Protein AF-A0A562DLG5-F1 (afdb_monomer)

Sequence (125 aa):
MARIDLSAKHLETSLKSRRAEDSENGRSTAYGCRAGKLRSQNYDSDQGELFQLEGTDPYLDGLLRSQVTETDRAEQIALIEQIQDHVIDSAYTIPLLLDTQIFAVAPHIHDFGNAANSVPWFYDT

Solvent-accessible surface area (backbone atoms only — not comparable to full-atom values): 8091 Å² total; per-residue (Å²): 140,87,88,79,65,70,62,61,56,50,49,53,51,52,52,54,50,51,58,50,49,64,68,71,65,65,71,71,48,101,62,75,70,58,99,61,91,68,76,75,94,46,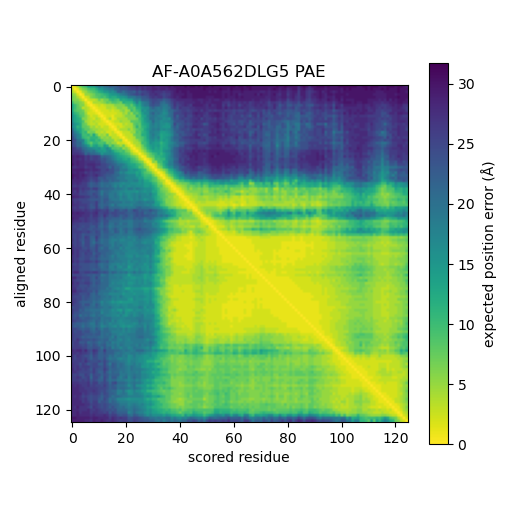60,35,48,74,79,30,83,78,48,70,56,98,55,75,45,73,66,59,26,54,41,35,45,46,43,72,72,46,80,53,69,66,62,27,50,54,36,42,48,53,51,53,52,49,38,50,76,68,59,45,53,79,91,83,77,84,84,81,91,82,86,87,77,61,94,88,66,56,72,80,47,59,47,98,86,68,49,73,50,71,90,77,82

Nearest PDB structures (foldseek):
  8ay0-assembly2_B  TM=9.431E-01  e=4.325E-01  Bacillus subtilis
  8ay0-assembly3_C  TM=9.312E-01  e=7.586E-01  Bacillus subtilis
  7aor-assembly1_bc  TM=4.268E-01  e=4.356E+00  Trypanosoma cruzi strain CL Brener

Foldseek 3Di:
DDDDDPPVVVVVVVVVVVVVCLVPPLDQDPQRDRVALDQDPDQFPVRDPQLVDPDGDVVLNVLSPCLVPDPDPVVNSVSSVVNVVCCVVVCSDDCDDDDDDDDDDDPPDPPWDADPVRHTDDPVD

pLDDT: mean 73.44, std 20.94, range [33.0, 96.31]

Organism: NCBI:txid935266

Mean predicted aligned error: 13.08 Å

Structure (mmCIF, N/CA/C/O backbone):
data_AF-A0A562DLG5-F1
#
_entry.id   AF-A0A562DLG5-F1
#
loop_
_atom_site.group_PDB
_atom_site.id
_atom_site.type_symbol
_atom_site.label_atom_id
_atom_site.label_alt_id
_atom_site.label_comp_id
_atom_site.label_asym_id
_atom_site.label_entity_id
_atom_site.label_seq_id
_atom_site.pdbx_PDB_ins_code
_atom_site.Cartn_x
_atom_site.Cartn_y
_atom_site.Cartn_z
_atom_site.occupancy
_atom_site.B_iso_or_equiv
_atom_site.auth_seq_id
_atom_site.auth_comp_id
_atom_site.auth_asym_id
_atom_site.auth_atom_id
_atom_site.pdbx_PDB_model_num
ATOM 1 N N . MET A 1 1 ? -2.131 -24.912 38.103 1.00 33.00 1 MET A N 1
ATOM 2 C CA . MET A 1 1 ? -1.740 -25.307 36.731 1.00 33.00 1 MET A CA 1
ATOM 3 C C . MET A 1 1 ? -1.619 -24.043 35.897 1.00 33.00 1 MET A C 1
ATOM 5 O O . MET A 1 1 ? -2.639 -23.493 35.522 1.00 33.00 1 MET A O 1
ATOM 9 N N . ALA A 1 2 ? -0.401 -23.550 35.665 1.00 35.12 2 ALA A N 1
ATOM 10 C CA . ALA A 1 2 ? -0.145 -22.430 34.763 1.00 35.12 2 ALA A CA 1
ATOM 11 C C . ALA A 1 2 ? 0.841 -22.916 33.696 1.00 35.12 2 ALA A C 1
ATOM 13 O O . ALA A 1 2 ? 2.029 -23.073 33.961 1.00 35.12 2 ALA A O 1
ATOM 14 N N . ARG A 1 3 ? 0.329 -23.236 32.508 1.00 44.69 3 ARG A N 1
ATOM 15 C CA . ARG A 1 3 ? 1.132 -23.354 31.290 1.00 44.69 3 ARG A CA 1
ATOM 16 C C . ARG A 1 3 ? 0.674 -22.217 30.397 1.00 44.69 3 ARG A C 1
ATOM 18 O O . ARG A 1 3 ? -0.379 -22.330 29.788 1.00 44.69 3 ARG A O 1
ATOM 25 N N . ILE A 1 4 ? 1.421 -21.119 30.386 1.00 40.47 4 ILE A N 1
ATOM 26 C CA . ILE A 1 4 ? 1.214 -20.036 29.424 1.00 40.47 4 ILE A CA 1
ATOM 27 C C . ILE A 1 4 ? 2.580 -19.690 28.831 1.00 40.47 4 ILE A C 1
ATOM 29 O O . ILE A 1 4 ? 3.404 -19.007 29.431 1.00 40.47 4 ILE A O 1
ATOM 33 N N . ASP A 1 5 ? 2.805 -20.301 27.673 1.00 52.03 5 ASP A N 1
ATOM 34 C CA . ASP A 1 5 ? 3.187 -19.601 26.450 1.00 52.03 5 ASP A CA 1
ATOM 35 C C . ASP A 1 5 ? 4.525 -18.841 26.414 1.00 52.03 5 ASP A C 1
ATOM 37 O O . ASP A 1 5 ? 4.614 -17.646 26.129 1.00 52.03 5 ASP A O 1
ATOM 41 N N . LEU A 1 6 ? 5.614 -19.572 26.659 1.00 47.25 6 LEU A N 1
ATOM 42 C CA . LEU A 1 6 ? 6.968 -19.104 26.339 1.00 47.25 6 LEU A CA 1
ATOM 43 C C . LEU A 1 6 ? 7.210 -18.989 24.822 1.00 47.25 6 LEU A C 1
ATOM 45 O O . LEU A 1 6 ? 8.103 -18.252 24.415 1.00 47.25 6 LEU A O 1
ATOM 49 N N . SER A 1 7 ? 6.417 -19.678 23.991 1.00 54.47 7 SER A N 1
ATOM 50 C CA . SER A 1 7 ? 6.578 -19.684 22.533 1.00 54.47 7 SER A CA 1
ATOM 51 C C . SER A 1 7 ? 6.075 -18.387 21.901 1.00 54.47 7 SER A C 1
ATOM 53 O O . SER A 1 7 ? 6.811 -17.769 21.134 1.00 54.47 7 SER A O 1
ATOM 55 N N . ALA A 1 8 ? 4.874 -17.918 22.265 1.00 52.69 8 ALA A N 1
ATOM 56 C CA . ALA A 1 8 ? 4.338 -16.658 21.748 1.00 52.69 8 ALA A CA 1
ATOM 57 C C . ALA A 1 8 ? 5.206 -15.456 22.149 1.00 52.69 8 ALA A C 1
ATOM 59 O O . ALA A 1 8 ? 5.556 -14.635 21.305 1.00 52.69 8 ALA A O 1
ATOM 60 N N . LYS A 1 9 ? 5.672 -15.402 23.406 1.00 51.56 9 LYS A N 1
ATOM 61 C CA . LYS A 1 9 ? 6.589 -14.340 23.859 1.00 51.56 9 LYS A CA 1
ATOM 62 C C . LYS A 1 9 ? 7.915 -14.339 23.105 1.00 51.56 9 LYS A C 1
ATOM 64 O O . LYS A 1 9 ? 8.457 -13.270 22.826 1.00 51.56 9 LYS A O 1
ATOM 69 N N . HIS A 1 10 ? 8.449 -15.513 22.773 1.00 51.47 10 HIS A N 1
ATOM 70 C CA . HIS A 1 10 ? 9.696 -15.608 22.019 1.00 51.47 10 HIS A CA 1
ATOM 71 C C . HIS A 1 10 ? 9.514 -15.144 20.567 1.00 51.47 10 HIS A C 1
ATOM 73 O O . HIS A 1 10 ? 10.360 -14.424 20.037 1.00 51.47 10 HIS A O 1
ATOM 79 N N . LEU A 1 11 ? 8.373 -15.479 19.957 1.00 50.22 11 LEU A N 1
ATOM 80 C CA . LEU A 1 11 ? 8.009 -15.035 18.612 1.00 50.22 11 LEU A CA 1
ATOM 81 C C . LEU A 1 11 ? 7.773 -13.523 18.552 1.00 50.22 11 LEU A C 1
ATOM 83 O O . LEU A 1 11 ? 8.339 -12.863 17.686 1.00 50.22 11 LEU A O 1
ATOM 87 N N . GLU A 1 12 ? 7.040 -12.947 19.507 1.00 51.69 12 GLU A N 1
ATOM 88 C CA . GLU A 1 12 ? 6.851 -11.493 19.586 1.00 51.69 12 GLU A CA 1
ATOM 89 C C . GLU A 1 12 ? 8.170 -10.740 19.773 1.00 51.69 12 GLU A C 1
ATOM 91 O O . GLU A 1 12 ? 8.382 -9.687 19.172 1.00 51.69 12 GLU A O 1
ATOM 96 N N . THR A 1 13 ? 9.074 -11.283 20.590 1.00 54.19 13 THR A N 1
ATOM 97 C CA . THR A 1 13 ? 10.391 -10.676 20.818 1.00 54.19 13 THR A CA 1
ATOM 98 C C . THR A 1 13 ? 11.243 -10.727 19.546 1.00 54.19 13 THR A C 1
ATOM 100 O O . THR A 1 13 ? 11.890 -9.739 19.209 1.00 54.19 13 THR A O 1
ATOM 103 N N . SER A 1 14 ? 11.184 -11.832 18.792 1.00 41.00 14 SER A N 1
ATOM 104 C CA . SER A 1 14 ? 11.882 -11.976 17.506 1.00 41.00 14 SER A CA 1
ATOM 105 C C . SER A 1 14 ? 11.289 -11.091 16.403 1.00 41.00 14 SER A C 1
ATOM 107 O O . SER A 1 14 ? 12.026 -10.553 15.581 1.00 41.00 14 SER A O 1
ATOM 109 N N . LEU A 1 15 ? 9.969 -10.890 16.382 1.00 46.84 15 LEU A N 1
ATOM 110 C CA . LEU A 1 15 ? 9.316 -9.986 15.429 1.00 46.84 15 LEU A CA 1
ATOM 111 C C . LEU A 1 15 ? 9.655 -8.519 15.724 1.00 46.84 15 LEU A C 1
ATOM 113 O O . LEU A 1 15 ? 9.935 -7.753 14.802 1.00 46.84 15 LEU A O 1
ATOM 117 N N . LYS A 1 16 ? 9.696 -8.136 17.006 1.00 46.41 16 LYS A N 1
ATOM 118 C CA . LYS A 1 16 ? 10.126 -6.797 17.436 1.00 46.41 16 LYS A CA 1
ATOM 119 C C . LYS A 1 16 ? 11.601 -6.538 17.120 1.00 46.41 16 LYS A C 1
ATOM 121 O O . LYS A 1 16 ? 11.920 -5.439 16.679 1.00 46.41 16 LYS A O 1
ATOM 126 N N . SER A 1 17 ? 12.480 -7.533 17.279 1.00 38.44 17 SER A N 1
ATOM 127 C CA .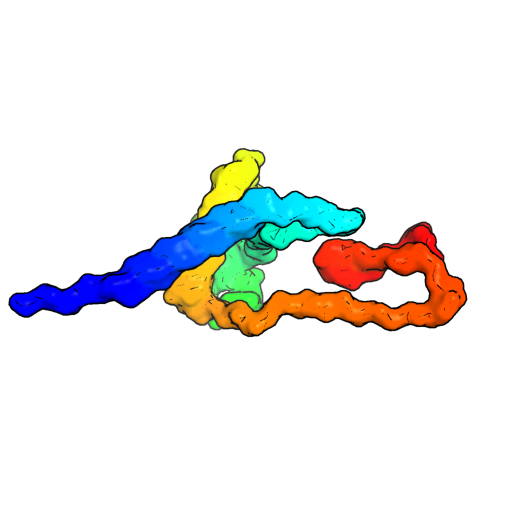 SER A 1 17 ? 13.901 -7.379 16.936 1.00 38.44 17 SER A CA 1
ATOM 128 C C . SER A 1 17 ? 14.124 -7.238 15.428 1.00 38.44 17 SER A C 1
ATOM 130 O O . SER A 1 17 ? 14.885 -6.370 15.019 1.00 38.44 17 SER A O 1
ATOM 132 N N . ARG A 1 18 ? 13.404 -8.004 14.593 1.00 43.09 18 ARG A N 1
ATOM 133 C CA . ARG A 1 18 ? 13.480 -7.863 13.126 1.00 43.09 18 ARG A CA 1
ATOM 134 C C . ARG A 1 18 ? 12.975 -6.503 12.640 1.00 43.09 18 ARG A C 1
ATOM 136 O O . ARG A 1 18 ? 13.638 -5.869 11.831 1.00 43.09 18 ARG A O 1
ATOM 143 N N . ARG A 1 19 ? 11.859 -6.004 13.194 1.00 44.81 19 ARG A N 1
ATOM 144 C CA . ARG A 1 19 ? 11.355 -4.649 12.885 1.00 44.81 19 ARG A CA 1
ATOM 145 C C . ARG A 1 19 ? 12.355 -3.543 13.249 1.00 44.81 19 ARG A C 1
ATOM 147 O O . ARG A 1 19 ? 12.397 -2.527 12.562 1.00 44.81 19 ARG A O 1
ATOM 154 N N . ALA A 1 20 ? 13.143 -3.727 14.311 1.00 40.00 20 ALA A N 1
ATOM 155 C CA . ALA A 1 20 ? 14.189 -2.783 14.700 1.00 40.00 20 ALA A CA 1
ATOM 156 C C . ALA A 1 20 ? 15.401 -2.844 13.751 1.00 40.00 20 ALA A C 1
ATOM 158 O O . ALA A 1 20 ? 15.874 -1.798 13.309 1.00 40.00 20 ALA A O 1
ATOM 159 N N . GLU A 1 21 ? 15.841 -4.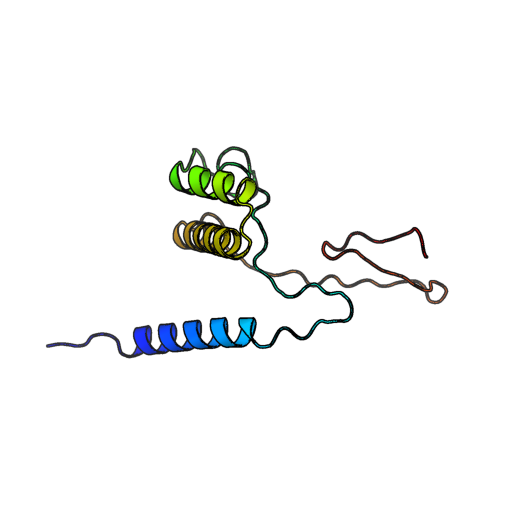043 13.360 1.00 37.06 21 GLU A N 1
ATOM 160 C CA . GLU A 1 21 ? 16.949 -4.233 12.410 1.00 37.06 21 GLU A CA 1
ATOM 161 C C . GLU A 1 21 ? 16.636 -3.657 11.017 1.00 37.06 21 GLU A C 1
ATOM 163 O O . GLU A 1 21 ? 17.486 -2.985 10.428 1.00 37.06 21 GLU A O 1
ATOM 168 N N . ASP A 1 22 ? 15.405 -3.814 10.520 1.00 44.28 22 ASP A N 1
ATOM 169 C CA . ASP A 1 22 ? 14.972 -3.236 9.236 1.00 44.28 22 ASP A CA 1
ATOM 170 C C . ASP A 1 22 ? 14.942 -1.693 9.256 1.00 44.28 22 ASP A C 1
ATOM 172 O O . ASP A 1 22 ? 15.100 -1.043 8.218 1.00 44.28 22 ASP A O 1
ATOM 176 N N . SER A 1 23 ? 14.783 -1.088 10.440 1.00 45.16 23 SER A N 1
ATOM 177 C CA . SER A 1 23 ? 14.810 0.369 10.622 1.00 45.16 23 SER A CA 1
ATOM 178 C C . SER A 1 23 ? 16.234 0.947 10.620 1.00 45.16 23 SER A C 1
ATOM 180 O O . SER A 1 23 ? 16.451 2.057 10.125 1.00 45.16 23 SER A O 1
ATOM 182 N N . GLU A 1 24 ? 17.217 0.177 11.102 1.00 40.47 24 GLU A N 1
ATOM 183 C CA . GLU A 1 24 ? 18.620 0.597 11.215 1.00 40.47 24 GLU A CA 1
ATOM 184 C C . GLU A 1 24 ? 19.438 0.301 9.946 1.00 40.47 24 GLU A C 1
ATOM 186 O O . GLU A 1 24 ? 20.288 1.105 9.556 1.00 40.47 24 GLU A O 1
ATOM 191 N N . ASN A 1 25 ? 19.159 -0.797 9.233 1.00 39.69 25 ASN A N 1
ATOM 192 C CA . ASN A 1 25 ? 19.979 -1.260 8.103 1.00 39.69 25 ASN A CA 1
ATOM 193 C C . ASN A 1 25 ? 19.601 -0.679 6.730 1.00 39.69 25 ASN A C 1
ATOM 195 O O . ASN A 1 25 ? 19.933 -1.263 5.696 1.00 39.69 25 ASN A O 1
ATOM 199 N N . GLY A 1 26 ? 18.960 0.493 6.692 1.00 40.06 26 GLY A N 1
ATOM 200 C CA . GLY A 1 26 ? 18.602 1.217 5.469 1.00 40.06 26 GLY A CA 1
ATOM 201 C C . GLY A 1 26 ? 19.812 1.691 4.650 1.00 40.06 26 GLY A C 1
ATOM 202 O O . GLY A 1 26 ? 20.036 2.892 4.508 1.00 40.06 26 GLY A O 1
ATOM 203 N N . ARG A 1 27 ? 20.590 0.763 4.085 1.00 35.84 27 ARG A N 1
ATOM 204 C CA . ARG A 1 27 ? 21.567 1.039 3.035 1.00 35.84 27 ARG A CA 1
ATOM 205 C C . ARG A 1 27 ? 20.791 1.481 1.804 1.00 35.84 27 ARG A C 1
ATOM 207 O O . ARG A 1 27 ? 20.085 0.694 1.181 1.00 35.84 27 ARG A O 1
ATOM 214 N N . SER A 1 28 ? 20.928 2.765 1.488 1.00 36.25 28 SER A N 1
ATOM 215 C CA . SER A 1 28 ? 20.530 3.345 0.211 1.00 36.25 28 SER A CA 1
ATOM 216 C C . SER A 1 28 ? 21.118 2.495 -0.911 1.00 36.25 28 SER A C 1
ATOM 218 O O . SER A 1 28 ? 22.326 2.525 -1.143 1.00 36.25 28 SER A O 1
ATOM 220 N N . THR A 1 29 ? 20.283 1.723 -1.602 1.00 35.56 29 THR A N 1
ATOM 221 C CA . THR A 1 29 ? 20.661 1.238 -2.928 1.00 35.56 29 THR A CA 1
ATOM 222 C C . THR A 1 29 ? 20.702 2.452 -3.869 1.00 35.56 29 THR A C 1
ATOM 224 O O . THR A 1 29 ? 20.138 3.505 -3.552 1.00 35.56 29 THR A O 1
ATOM 227 N N . ALA A 1 30 ? 21.426 2.359 -4.988 1.00 36.84 30 ALA A N 1
ATOM 228 C CA . ALA A 1 30 ? 21.606 3.461 -5.946 1.00 36.84 30 ALA A CA 1
ATOM 229 C C . ALA A 1 30 ? 20.276 4.025 -6.501 1.00 36.84 30 ALA A C 1
ATOM 231 O O . ALA A 1 30 ? 20.246 5.128 -7.038 1.00 36.84 30 ALA A O 1
ATOM 232 N N . TYR A 1 31 ? 19.173 3.309 -6.281 1.00 38.69 31 TYR A N 1
ATOM 233 C CA . TYR A 1 31 ? 17.804 3.785 -6.397 1.00 38.69 31 TYR A CA 1
ATOM 234 C C . TYR A 1 31 ? 17.244 3.896 -4.976 1.00 38.69 31 TYR A C 1
ATOM 236 O O . TYR A 1 31 ? 16.918 2.884 -4.369 1.00 38.69 31 TYR A O 1
ATOM 244 N N . GLY A 1 32 ? 17.171 5.103 -4.412 1.00 34.09 32 GLY A N 1
ATOM 245 C CA . GLY A 1 32 ? 16.888 5.383 -2.992 1.00 34.09 32 GLY A CA 1
ATOM 246 C C . GLY A 1 32 ? 15.535 4.923 -2.413 1.00 34.09 32 GLY A C 1
ATOM 247 O O . GLY A 1 32 ? 15.058 5.513 -1.445 1.00 34.09 32 GLY A O 1
ATOM 248 N N . CYS A 1 33 ? 14.900 3.884 -2.951 1.00 37.66 33 CYS A N 1
ATOM 249 C CA . CYS A 1 33 ? 13.790 3.201 -2.312 1.00 37.66 33 CYS A CA 1
ATOM 250 C C . CYS A 1 33 ? 14.335 2.331 -1.170 1.00 37.66 33 CYS A C 1
ATOM 252 O O . CYS A 1 33 ? 14.745 1.187 -1.361 1.00 37.66 33 CYS A O 1
ATOM 254 N N . ARG A 1 34 ? 14.353 2.880 0.052 1.00 45.84 34 ARG A N 1
ATOM 255 C CA . ARG A 1 34 ? 14.305 2.017 1.241 1.00 45.84 34 ARG A CA 1
ATOM 256 C C . ARG A 1 34 ? 13.002 1.222 1.152 1.00 45.84 34 ARG A C 1
ATOM 258 O O . ARG A 1 34 ? 11.996 1.799 0.739 1.00 45.84 34 ARG A O 1
ATOM 265 N N . ALA A 1 35 ? 13.002 -0.045 1.562 1.00 48.97 35 ALA A N 1
ATOM 266 C CA . ALA A 1 35 ? 11.772 -0.792 1.818 1.00 48.97 35 ALA A CA 1
ATOM 267 C C . ALA A 1 35 ? 11.007 -0.094 2.960 1.00 48.97 35 ALA A C 1
ATOM 269 O O . ALA A 1 35 ? 11.154 -0.411 4.133 1.00 48.97 35 ALA A O 1
ATOM 270 N N . GLY A 1 36 ? 10.301 0.981 2.623 1.00 54.34 36 GLY A N 1
ATOM 271 C CA . GLY A 1 36 ? 9.533 1.804 3.538 1.00 54.34 36 GLY A CA 1
ATOM 272 C C . GLY A 1 36 ? 8.078 1.373 3.511 1.00 54.34 36 GLY A C 1
ATOM 273 O O . GLY A 1 36 ? 7.595 0.834 2.518 1.00 54.34 36 GLY A O 1
ATOM 274 N N . LYS A 1 37 ? 7.361 1.644 4.600 1.00 64.50 37 LYS A N 1
ATOM 275 C CA . LYS A 1 37 ? 5.910 1.453 4.652 1.00 64.50 37 LYS A CA 1
ATOM 276 C C . LYS A 1 37 ? 5.262 2.261 3.532 1.00 64.50 37 LYS A C 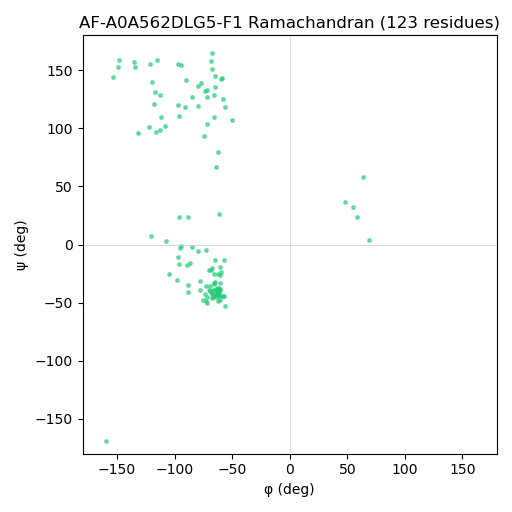1
ATOM 278 O O . LYS A 1 37 ? 5.402 3.488 3.479 1.00 64.50 37 LYS A O 1
ATOM 283 N N . LEU A 1 38 ? 4.601 1.551 2.629 1.00 64.88 38 LEU A N 1
ATOM 284 C CA . LEU A 1 38 ? 3.921 2.136 1.488 1.00 64.88 38 LEU A CA 1
ATOM 285 C C . LEU A 1 38 ? 2.580 2.698 1.951 1.00 64.88 38 LEU A C 1
ATOM 287 O O . LEU A 1 38 ? 1.866 2.053 2.721 1.00 64.88 38 LEU A O 1
ATOM 291 N N . ARG A 1 39 ? 2.252 3.905 1.486 1.00 68.50 39 ARG A N 1
ATOM 292 C CA . ARG A 1 39 ? 0.907 4.457 1.662 1.00 68.50 39 ARG A CA 1
ATOM 293 C C . ARG A 1 39 ? -0.099 3.520 1.012 1.00 68.50 39 ARG A C 1
ATOM 295 O O . ARG A 1 39 ? 0.165 2.982 -0.065 1.00 68.50 39 ARG A O 1
ATOM 302 N N . SER A 1 40 ? -1.260 3.381 1.638 1.00 72.81 40 SER A N 1
ATOM 303 C CA . SER A 1 40 ? -2.389 2.769 0.947 1.00 72.81 40 SER A CA 1
ATOM 304 C C . SER A 1 40 ? -2.794 3.667 -0.225 1.00 72.81 40 SER A C 1
ATOM 306 O O . SER A 1 40 ? -2.868 4.886 -0.065 1.00 72.81 40 SER A O 1
ATOM 308 N N . GLN A 1 41 ? -3.037 3.064 -1.392 1.00 74.69 41 GLN A N 1
ATOM 309 C CA . GLN A 1 41 ? -3.592 3.755 -2.563 1.00 74.69 41 GLN A CA 1
ATOM 310 C C . GLN A 1 41 ? -5.117 3.940 -2.464 1.00 74.69 41 GLN A C 1
ATOM 312 O O . GLN A 1 41 ? -5.706 4.603 -3.311 1.00 74.69 41 GLN A O 1
ATOM 317 N N . ASN A 1 42 ? -5.747 3.373 -1.430 1.00 80.19 42 ASN A N 1
ATOM 318 C CA . ASN A 1 42 ? -7.174 3.521 -1.167 1.00 80.19 42 ASN A CA 1
ATOM 319 C C . ASN A 1 42 ? -7.427 4.743 -0.271 1.00 80.19 42 ASN A C 1
ATOM 321 O O . ASN A 1 42 ? -6.665 5.000 0.665 1.00 80.19 42 ASN A O 1
ATOM 325 N N . TYR A 1 43 ? -8.512 5.469 -0.543 1.00 81.56 43 TYR A N 1
ATOM 326 C CA . TYR A 1 43 ? -8.952 6.623 0.255 1.00 81.56 43 TYR A CA 1
ATOM 327 C C . TYR A 1 43 ? -10.053 6.264 1.255 1.00 81.56 43 TYR A C 1
ATOM 329 O O . TYR A 1 43 ? -10.112 6.858 2.324 1.00 81.56 43 TYR A O 1
ATOM 337 N N . ASP A 1 44 ? -10.871 5.275 0.901 1.00 85.50 44 ASP A N 1
ATOM 338 C CA . ASP A 1 44 ? -11.946 4.693 1.697 1.00 85.50 44 ASP A CA 1
ATOM 339 C C . ASP A 1 44 ? -12.078 3.206 1.326 1.00 85.50 44 ASP A C 1
ATOM 341 O O . ASP A 1 44 ? -11.623 2.770 0.261 1.00 85.50 44 ASP A O 1
ATOM 345 N N . SER A 1 45 ? -12.675 2.429 2.222 1.00 85.38 45 SER A N 1
ATOM 346 C CA . SER A 1 45 ? -12.856 0.978 2.130 1.00 85.38 45 SER A CA 1
ATOM 347 C C . SER A 1 45 ? -13.833 0.545 1.034 1.00 85.38 45 SER A C 1
ATOM 349 O O . SER A 1 45 ? -13.710 -0.574 0.541 1.00 85.38 45 SER A O 1
ATOM 351 N N . ASP A 1 46 ? -14.737 1.429 0.597 1.00 79.25 46 ASP A N 1
ATOM 352 C CA . ASP A 1 46 ? -15.696 1.184 -0.491 1.00 79.25 46 ASP A CA 1
ATOM 353 C C . ASP A 1 46 ? -15.254 1.729 -1.862 1.00 79.25 46 ASP A C 1
ATOM 355 O O . ASP A 1 46 ? -15.862 1.405 -2.880 1.00 79.25 46 ASP A O 1
ATOM 359 N N . GLN A 1 47 ? -14.188 2.535 -1.913 1.00 66.44 47 GLN A N 1
ATOM 360 C CA . GLN A 1 47 ? -13.668 3.126 -3.155 1.00 66.44 47 GLN A CA 1
ATOM 361 C C . GLN A 1 47 ? -12.519 2.312 -3.775 1.00 66.44 47 GLN A C 1
ATOM 363 O O . GLN A 1 47 ? -12.002 2.679 -4.831 1.00 66.44 47 GLN A O 1
ATOM 368 N N . GLY A 1 48 ? -12.088 1.228 -3.121 1.00 61.88 48 GLY A N 1
ATOM 369 C CA . GLY A 1 48 ? -10.969 0.393 -3.551 1.00 61.88 48 GLY A CA 1
ATOM 370 C C . GLY A 1 48 ? -11.390 -1.039 -3.867 1.00 61.88 48 GLY A C 1
ATOM 371 O O . GLY A 1 48 ? -11.813 -1.779 -2.986 1.00 61.88 48 GLY A O 1
ATOM 372 N N . GLU A 1 49 ? -11.161 -1.483 -5.104 1.00 62.47 49 GLU A N 1
ATOM 373 C CA . GLU A 1 49 ? -11.414 -2.871 -5.537 1.00 62.47 49 GLU A CA 1
ATOM 374 C C . GLU A 1 49 ? -10.505 -3.896 -4.822 1.00 62.47 49 GLU A C 1
ATOM 376 O O . GLU A 1 49 ? -10.749 -5.099 -4.839 1.00 62.47 49 GLU A O 1
ATOM 381 N N . LEU A 1 50 ? -9.463 -3.408 -4.141 1.00 70.75 50 LEU A N 1
ATOM 382 C CA . LEU A 1 50 ? -8.443 -4.200 -3.456 1.00 70.75 50 LEU A CA 1
ATOM 383 C C . LEU A 1 50 ? -8.958 -5.005 -2.255 1.00 70.75 50 LEU A C 1
ATOM 385 O O . LEU A 1 50 ? -8.415 -6.076 -1.999 1.00 70.75 50 LEU A O 1
ATOM 389 N N . PHE A 1 51 ? -9.958 -4.507 -1.518 1.00 81.56 51 PHE A N 1
ATOM 390 C CA . PHE A 1 51 ? -10.461 -5.188 -0.314 1.00 81.56 51 PHE A CA 1
ATOM 391 C C . PHE A 1 51 ? -11.695 -6.060 -0.575 1.00 81.56 51 PHE A C 1
ATOM 393 O O . PHE A 1 51 ? -12.011 -6.907 0.253 1.00 81.56 51 PHE A O 1
ATOM 400 N N . GLN A 1 52 ? -12.378 -5.867 -1.713 1.00 79.31 52 GLN A N 1
ATOM 401 C CA . GLN A 1 52 ? -13.578 -6.623 -2.119 1.00 79.31 52 GLN A CA 1
ATOM 402 C C . GLN A 1 52 ? -14.640 -6.750 -1.011 1.00 79.31 52 GLN A C 1
ATOM 404 O O . GLN A 1 52 ? -15.286 -7.788 -0.864 1.00 79.31 52 GLN A O 1
ATOM 409 N N . LEU A 1 53 ? -14.811 -5.699 -0.209 1.00 82.75 53 LEU A N 1
ATOM 410 C CA . LEU A 1 53 ? -15.778 -5.694 0.881 1.00 82.75 53 LEU A CA 1
ATOM 411 C C . LEU A 1 53 ? -17.193 -5.497 0.327 1.00 82.75 53 LEU A C 1
ATOM 413 O O . LEU A 1 53 ? -17.420 -4.658 -0.541 1.00 82.75 53 LEU A O 1
ATOM 417 N N . GLU A 1 54 ? -18.169 -6.230 0.868 1.00 81.12 54 GLU A N 1
ATOM 418 C CA . GLU A 1 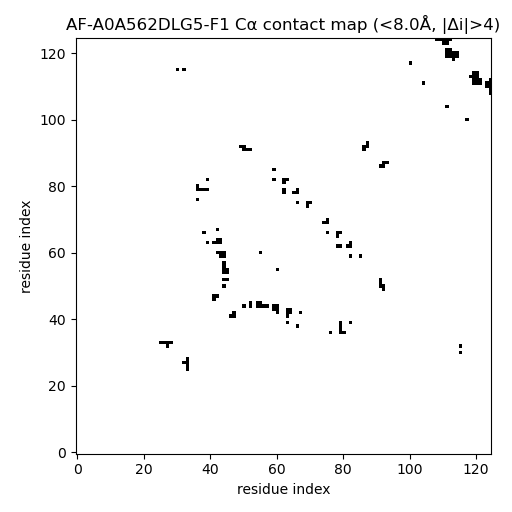54 ? -19.596 -6.020 0.563 1.00 81.12 54 GLU A CA 1
ATOM 419 C C . GLU A 1 54 ? -20.163 -4.736 1.215 1.00 81.12 54 GLU A C 1
ATOM 421 O O . GLU A 1 54 ? -21.316 -4.373 0.979 1.00 81.12 54 GLU A O 1
ATOM 426 N N . GLY A 1 55 ? -19.369 -4.036 2.035 1.00 84.19 55 GLY A N 1
ATOM 427 C CA . GLY A 1 55 ? -19.752 -2.818 2.748 1.00 84.19 55 GLY A CA 1
ATOM 428 C C . GLY A 1 55 ? -18.543 -1.986 3.182 1.00 84.19 55 GLY A C 1
ATOM 429 O O . GLY A 1 55 ? -17.419 -2.245 2.762 1.00 84.19 55 GLY A O 1
ATOM 430 N N . THR A 1 56 ? -18.777 -0.982 4.026 1.00 90.69 56 THR A N 1
ATOM 431 C CA . THR A 1 56 ? -17.728 -0.089 4.535 1.00 90.69 56 THR A CA 1
ATOM 432 C C . THR A 1 56 ? -17.177 -0.544 5.880 1.00 90.69 56 THR A C 1
ATOM 434 O O . THR A 1 56 ? -17.869 -1.162 6.692 1.00 90.69 56 THR A O 1
ATOM 437 N N . ASP A 1 57 ? -15.935 -0.153 6.141 1.00 93.38 57 ASP A N 1
ATOM 438 C CA . ASP A 1 57 ? -15.286 -0.224 7.441 1.00 93.38 57 ASP A CA 1
ATOM 439 C C . ASP A 1 57 ? -14.957 1.202 7.919 1.00 93.38 57 ASP A C 1
ATOM 441 O O . ASP A 1 57 ? -13.920 1.761 7.552 1.00 93.38 57 ASP A O 1
ATOM 445 N N . PRO A 1 58 ? -15.816 1.811 8.761 1.00 95.06 58 PRO A N 1
ATOM 446 C CA . PRO A 1 58 ? -15.635 3.191 9.204 1.00 95.06 58 PRO A CA 1
ATOM 447 C C . PRO A 1 58 ? -14.333 3.440 9.972 1.00 95.06 58 PRO A C 1
ATOM 449 O O . PRO A 1 58 ? -13.852 4.575 10.015 1.00 95.06 58 PRO A O 1
ATOM 452 N N . TYR A 1 59 ? -13.778 2.408 10.616 1.00 95.56 59 TYR A N 1
ATOM 453 C CA . TYR A 1 59 ? -12.510 2.530 11.326 1.00 95.56 59 TYR A CA 1
ATOM 454 C C . TYR A 1 59 ? -11.359 2.633 10.327 1.00 95.56 59 TYR A C 1
ATOM 456 O O . TYR A 1 59 ? -10.558 3.570 10.404 1.00 95.56 59 TYR A O 1
ATOM 464 N N . LEU A 1 60 ? -11.331 1.732 9.343 1.00 94.00 60 LEU A N 1
ATOM 465 C CA . LEU A 1 60 ? -10.362 1.781 8.255 1.00 94.00 60 LEU A CA 1
ATOM 466 C C . LEU A 1 60 ? -10.473 3.092 7.460 1.00 94.00 60 LEU A C 1
ATOM 468 O O . LEU A 1 60 ? -9.453 3.728 7.212 1.00 94.00 60 LEU A O 1
ATOM 472 N N . ASP A 1 61 ? -11.685 3.545 7.135 1.00 93.88 61 ASP A N 1
ATOM 473 C CA . ASP A 1 61 ? -11.938 4.819 6.439 1.00 93.88 61 ASP A CA 1
ATOM 474 C C . ASP A 1 61 ? -11.340 6.013 7.195 1.00 93.88 61 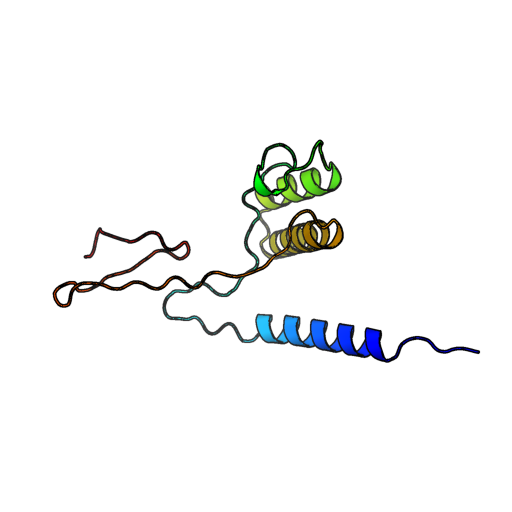ASP A C 1
ATOM 476 O O . ASP A 1 61 ? -10.682 6.883 6.618 1.00 93.88 61 ASP A O 1
ATOM 480 N N . GLY A 1 62 ? -11.521 6.042 8.520 1.00 95.50 62 GLY A N 1
ATOM 481 C CA . GLY A 1 62 ? -10.931 7.063 9.383 1.00 95.50 62 GLY A CA 1
ATOM 482 C C . GLY A 1 62 ? -9.405 7.101 9.277 1.00 95.50 62 GLY A C 1
ATOM 483 O O . GLY A 1 62 ? -8.818 8.180 9.141 1.00 95.50 62 GLY A O 1
ATOM 484 N N . LEU A 1 63 ? -8.760 5.933 9.280 1.00 95.75 63 LEU A N 1
ATOM 485 C CA . LEU A 1 63 ? -7.310 5.823 9.121 1.00 95.75 63 LEU A CA 1
ATOM 486 C C . LEU A 1 63 ? -6.851 6.228 7.710 1.00 95.75 63 LEU A C 1
ATOM 488 O O . LEU A 1 63 ? -5.901 7.006 7.578 1.00 95.75 63 LEU A O 1
ATOM 492 N N . LEU A 1 64 ? -7.530 5.743 6.663 1.00 92.94 64 LEU A N 1
ATOM 493 C CA . LEU A 1 64 ? -7.198 6.009 5.258 1.00 92.94 64 LEU A CA 1
ATOM 494 C C . LEU A 1 64 ? -7.282 7.500 4.923 1.00 92.94 64 LEU A C 1
ATOM 496 O O . LEU A 1 64 ? -6.384 8.031 4.269 1.00 92.94 64 LEU A O 1
ATOM 500 N N . ARG A 1 65 ? -8.301 8.199 5.426 1.00 93.38 65 ARG A N 1
ATOM 501 C CA . ARG A 1 65 ? -8.418 9.655 5.271 1.00 93.38 65 ARG A CA 1
ATOM 502 C C . ARG A 1 65 ? -7.333 10.393 6.054 1.00 93.38 65 ARG A C 1
ATOM 504 O O . ARG A 1 65 ? -6.704 11.303 5.514 1.00 93.38 65 ARG A O 1
ATOM 511 N N . SER A 1 66 ? -7.055 9.963 7.286 1.00 95.25 66 SER A N 1
ATOM 512 C CA . SER A 1 66 ? -6.055 10.605 8.151 1.00 95.25 66 SER A CA 1
ATOM 513 C C . SER A 1 66 ? -4.644 10.544 7.556 1.00 95.25 66 SER A C 1
ATOM 515 O O . SER A 1 66 ? -3.960 11.566 7.517 1.00 95.25 66 SER A O 1
ATOM 517 N N . GLN A 1 67 ? -4.206 9.397 7.010 1.00 93.56 67 GLN A N 1
ATOM 518 C CA . GLN A 1 67 ? -2.860 9.282 6.410 1.00 93.56 67 GLN A CA 1
ATOM 519 C C . GLN A 1 67 ? -2.646 10.222 5.206 1.00 93.56 67 GLN A C 1
ATOM 521 O O . GLN A 1 67 ? -1.505 10.560 4.880 1.00 93.56 67 GLN A O 1
ATOM 526 N N . VAL A 1 68 ? -3.720 10.617 4.511 1.00 90.88 68 VAL A N 1
ATOM 527 C CA . VAL A 1 68 ? -3.655 11.479 3.321 1.00 90.88 68 VAL A CA 1
ATOM 528 C C . VAL A 1 68 ? -3.440 12.930 3.725 1.00 90.88 68 VAL A C 1
ATOM 530 O O . VAL A 1 68 ? -2.670 13.632 3.072 1.00 90.88 68 VAL A O 1
ATOM 533 N N . THR A 1 69 ? -4.085 13.364 4.806 1.00 93.50 69 THR A N 1
ATOM 534 C CA . THR A 1 69 ? -3.997 14.740 5.303 1.00 93.50 69 THR A CA 1
ATOM 535 C C . THR A 1 69 ? -2.862 14.962 6.297 1.00 93.50 69 THR A C 1
ATOM 537 O O . THR A 1 69 ? -2.491 16.110 6.522 1.00 93.50 69 THR A O 1
ATOM 540 N N . GLU A 1 70 ? -2.311 13.901 6.893 1.00 96.12 70 GLU A N 1
ATOM 541 C CA . GLU A 1 70 ? -1.220 14.018 7.861 1.00 96.12 70 GLU A CA 1
ATOM 542 C C . GLU A 1 70 ? 0.065 14.545 7.203 1.00 96.12 70 GLU A C 1
ATOM 544 O O . GLU A 1 70 ? 0.539 14.019 6.188 1.00 96.12 70 GLU A O 1
ATOM 549 N N . THR A 1 71 ? 0.633 15.588 7.808 1.00 95.56 71 THR A N 1
ATOM 550 C CA . THR A 1 71 ? 1.810 16.317 7.317 1.00 95.56 71 THR A CA 1
ATOM 551 C C . THR A 1 71 ? 3.074 15.978 8.099 1.00 95.56 71 THR A C 1
ATOM 553 O O . THR A 1 71 ? 4.166 16.059 7.532 1.00 95.56 71 THR A O 1
ATOM 556 N N . ASP A 1 72 ? 2.945 15.550 9.358 1.00 96.31 72 ASP A N 1
ATOM 557 C CA . ASP A 1 72 ? 4.067 15.022 10.119 1.00 96.31 72 ASP A CA 1
ATOM 558 C C . ASP A 1 72 ? 4.441 13.620 9.624 1.00 96.31 72 ASP A C 1
ATOM 560 O O . ASP A 1 72 ? 3.604 12.733 9.430 1.00 96.31 72 ASP A O 1
ATOM 564 N N . ARG A 1 73 ? 5.737 13.404 9.386 1.00 90.56 73 ARG A N 1
ATOM 565 C CA . ARG 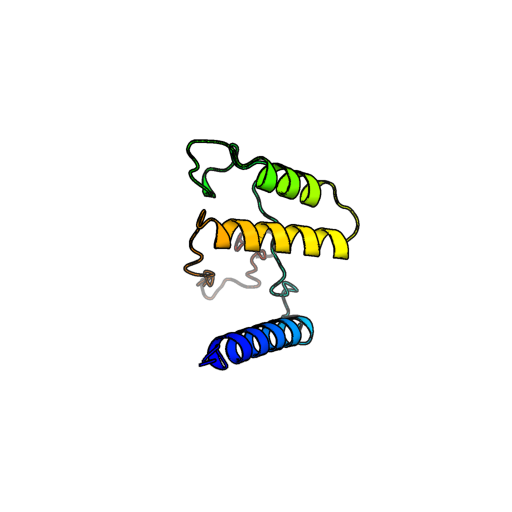A 1 73 ? 6.201 12.154 8.782 1.00 90.56 73 ARG A CA 1
ATOM 566 C C . ARG A 1 73 ? 6.123 10.973 9.747 1.00 90.56 73 ARG A C 1
ATOM 568 O O . ARG A 1 73 ? 5.871 9.861 9.284 1.00 90.56 73 ARG A O 1
ATOM 575 N N . ALA A 1 74 ? 6.384 11.183 11.033 1.00 92.56 74 ALA A N 1
ATOM 576 C CA . ALA A 1 74 ? 6.357 10.114 12.022 1.00 92.56 74 ALA A CA 1
ATOM 577 C C . ALA A 1 74 ? 4.912 9.678 12.293 1.00 92.56 74 ALA A C 1
ATOM 579 O O . ALA A 1 74 ? 4.619 8.484 12.222 1.00 92.56 74 ALA A O 1
ATOM 580 N N . GLU A 1 75 ? 4.003 10.637 12.467 1.00 95.38 75 GLU A N 1
ATOM 581 C CA . GLU A 1 75 ? 2.574 10.364 12.662 1.00 95.38 75 GLU A CA 1
ATOM 582 C C . GLU A 1 75 ? 1.961 9.673 11.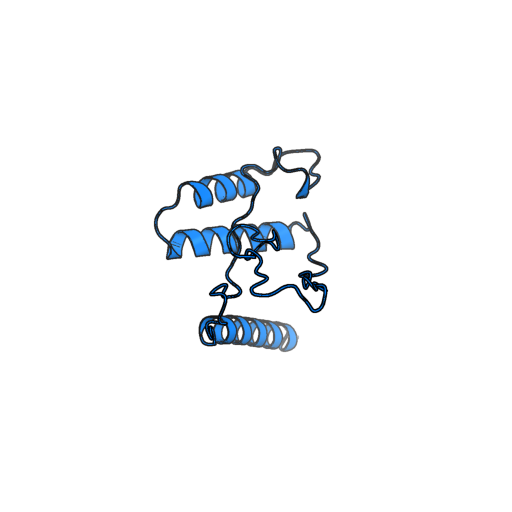438 1.00 95.38 75 GLU A C 1
ATOM 584 O O . GLU A 1 75 ? 1.249 8.676 11.554 1.00 95.38 75 GLU A O 1
ATOM 589 N N . GLN A 1 76 ? 2.324 10.105 10.229 1.00 93.69 76 GLN A N 1
ATOM 590 C CA . GLN A 1 76 ? 1.880 9.437 9.009 1.00 93.69 76 GLN A CA 1
ATOM 591 C C . GLN A 1 76 ? 2.364 7.986 8.918 1.00 93.69 76 GLN A C 1
ATOM 593 O O . GLN A 1 76 ? 1.631 7.119 8.443 1.00 93.69 76 GLN A O 1
ATOM 598 N N . ILE A 1 77 ? 3.599 7.704 9.339 1.00 93.00 77 ILE A N 1
ATOM 599 C CA . ILE A 1 77 ? 4.120 6.334 9.381 1.00 93.00 77 ILE A CA 1
ATOM 600 C C . ILE A 1 77 ? 3.315 5.483 10.371 1.00 93.00 77 ILE A C 1
ATOM 602 O O . ILE A 1 77 ? 2.968 4.352 10.030 1.00 93.00 77 ILE A O 1
ATOM 606 N N . ALA A 1 78 ? 2.978 6.031 11.540 1.00 94.06 78 ALA A N 1
ATOM 607 C CA . ALA A 1 78 ? 2.163 5.352 12.545 1.00 94.06 78 ALA A CA 1
ATOM 608 C C . ALA A 1 78 ? 0.720 5.098 12.065 1.00 94.06 78 ALA A C 1
ATOM 610 O O . ALA A 1 78 ? 0.127 4.068 12.386 1.00 94.06 78 ALA A O 1
ATOM 611 N N . LEU A 1 79 ? 0.144 5.995 11.260 1.00 95.75 79 LEU A N 1
ATOM 612 C CA . LEU A 1 79 ? -1.158 5.769 10.619 1.00 95.75 79 LEU A CA 1
ATOM 613 C C . LEU A 1 79 ? -1.092 4.636 9.587 1.00 95.75 79 LEU A C 1
ATOM 615 O O . LEU A 1 79 ? -1.963 3.770 9.563 1.00 95.75 79 LEU A O 1
ATOM 619 N N . ILE A 1 80 ? -0.042 4.603 8.760 1.00 93.56 80 ILE A N 1
ATOM 620 C CA . ILE A 1 80 ? 0.163 3.527 7.778 1.00 93.56 80 ILE A CA 1
ATOM 621 C C . ILE A 1 80 ? 0.353 2.172 8.475 1.00 93.56 80 ILE A C 1
ATOM 623 O O . ILE A 1 80 ? -0.148 1.166 7.980 1.00 93.56 80 ILE A O 1
ATOM 627 N N . GLU A 1 81 ? 1.044 2.133 9.618 1.00 93.50 81 GLU A N 1
ATOM 628 C CA . GLU A 1 81 ? 1.145 0.933 10.462 1.00 93.50 81 GLU A CA 1
ATOM 629 C C . GLU A 1 81 ? -0.223 0.407 10.871 1.00 93.50 81 GLU A C 1
ATOM 631 O O . GLU A 1 81 ? -0.530 -0.750 10.603 1.00 93.50 81 GLU A O 1
ATOM 636 N N . GLN A 1 82 ? -1.062 1.274 11.438 1.00 95.94 82 GLN A N 1
ATOM 637 C CA . GLN A 1 82 ? -2.404 0.899 11.880 1.00 95.94 82 GLN A CA 1
ATOM 638 C C . GLN A 1 82 ? -3.273 0.396 10.724 1.00 95.94 82 GLN A C 1
ATOM 640 O O . GLN A 1 82 ? -4.012 -0.568 10.889 1.00 95.94 82 GLN A O 1
ATOM 645 N N . ILE A 1 83 ? -3.155 1.003 9.537 1.00 93.75 83 ILE A N 1
ATOM 646 C CA . ILE A 1 83 ? -3.853 0.532 8.333 1.00 93.75 83 ILE A CA 1
ATOM 647 C C . ILE A 1 83 ? -3.397 -0.882 7.962 1.00 93.75 83 ILE A C 1
ATOM 649 O O . ILE A 1 83 ? -4.234 -1.742 7.699 1.00 93.75 83 ILE A O 1
ATOM 653 N N . GLN A 1 84 ? -2.083 -1.122 7.913 1.00 91.12 84 GLN A N 1
ATOM 654 C CA . GLN A 1 84 ? -1.534 -2.425 7.533 1.00 91.12 84 GLN A CA 1
ATOM 655 C C . GLN A 1 84 ? -1.924 -3.512 8.535 1.00 91.12 84 GLN A C 1
ATOM 657 O O . GLN A 1 84 ? -2.373 -4.575 8.113 1.00 91.12 84 GLN A O 1
ATOM 662 N N . ASP A 1 85 ? -1.802 -3.229 9.833 1.00 93.25 85 ASP A N 1
ATOM 663 C CA . ASP A 1 85 ? -2.191 -4.156 10.894 1.00 93.25 85 ASP A CA 1
ATOM 664 C C . ASP A 1 85 ? -3.690 -4.483 10.795 1.00 93.25 85 ASP A C 1
ATOM 666 O O . ASP A 1 85 ? -4.055 -5.652 10.735 1.00 93.25 85 ASP A O 1
ATOM 670 N N . HIS A 1 86 ? -4.558 -3.475 10.641 1.00 94.44 86 HIS A N 1
ATOM 671 C CA . HIS A 1 86 ? -6.007 -3.687 10.538 1.00 94.44 86 HIS A CA 1
ATOM 672 C C . HIS A 1 86 ? -6.416 -4.506 9.308 1.00 94.44 86 HIS A C 1
ATOM 674 O O . HIS A 1 86 ? -7.254 -5.401 9.406 1.00 94.44 86 HIS A O 1
ATOM 680 N N . VAL A 1 87 ? -5.816 -4.229 8.147 1.00 91.25 87 VAL A N 1
ATOM 681 C CA . VAL A 1 87 ? -6.074 -4.968 6.900 1.00 91.25 87 VAL A CA 1
ATOM 682 C C . VAL A 1 87 ? -5.656 -6.439 7.023 1.00 91.25 87 VAL A C 1
ATOM 684 O O . VAL A 1 87 ? -6.353 -7.314 6.501 1.00 91.25 87 VAL A O 1
ATOM 687 N N . ILE A 1 88 ? -4.542 -6.714 7.710 1.00 90.62 88 ILE A N 1
ATOM 688 C CA . ILE A 1 88 ? -4.043 -8.074 7.957 1.00 90.62 88 ILE A CA 1
ATOM 689 C C . ILE A 1 88 ? -4.925 -8.792 8.982 1.00 90.62 88 ILE A C 1
ATOM 691 O O . ILE A 1 88 ? -5.385 -9.902 8.712 1.00 90.62 88 ILE A O 1
ATOM 695 N N . ASP A 1 89 ? -5.197 -8.161 10.123 1.00 93.94 89 ASP A N 1
ATOM 696 C CA . ASP A 1 89 ? -5.974 -8.746 11.219 1.00 93.94 89 ASP A CA 1
ATOM 697 C C . ASP A 1 89 ? -7.431 -9.008 10.812 1.00 93.94 89 ASP A C 1
ATOM 699 O O . ASP A 1 89 ? -8.031 -9.997 11.237 1.00 93.94 89 ASP A O 1
ATOM 703 N N . SER A 1 90 ? -7.982 -8.168 9.932 1.00 92.69 90 SER A N 1
ATOM 704 C CA . SER A 1 90 ? -9.325 -8.338 9.360 1.00 92.69 90 SER A CA 1
ATOM 705 C C . SER A 1 90 ? -9.355 -9.258 8.133 1.00 92.69 90 SER A C 1
ATOM 707 O O . SER A 1 90 ? -10.426 -9.522 7.589 1.00 92.69 90 SER A O 1
ATOM 709 N N . ALA A 1 91 ? -8.196 -9.757 7.688 1.00 91.06 91 ALA A N 1
ATOM 710 C CA . ALA A 1 91 ? -8.037 -10.627 6.523 1.00 91.06 91 ALA A CA 1
ATOM 711 C C . ALA A 1 91 ? -8.632 -10.064 5.214 1.00 91.06 91 ALA A C 1
ATOM 713 O O . ALA A 1 91 ? -9.063 -10.824 4.346 1.00 91.06 91 ALA A O 1
ATOM 714 N N . TYR A 1 92 ? -8.623 -8.738 5.038 1.00 88.94 92 TYR A N 1
ATOM 715 C CA . TYR A 1 92 ? -9.115 -8.083 3.815 1.00 88.94 92 TYR A CA 1
ATOM 716 C C . TYR A 1 92 ? -8.198 -8.322 2.612 1.00 88.94 92 TYR A C 1
ATOM 718 O O . TYR A 1 92 ? -8.614 -8.215 1.462 1.00 88.94 92 TYR A O 1
ATOM 726 N N . THR A 1 93 ? -6.931 -8.652 2.863 1.00 84.50 93 THR A N 1
ATOM 727 C CA . THR A 1 93 ? -6.006 -9.127 1.837 1.00 84.50 93 THR A CA 1
ATOM 728 C C . THR A 1 93 ? -4.993 -10.090 2.443 1.00 84.50 93 THR A C 1
ATOM 730 O O . THR A 1 93 ? -4.661 -10.002 3.624 1.00 84.50 93 THR A O 1
ATOM 733 N N . ILE A 1 94 ? -4.472 -11.001 1.623 1.00 83.94 94 ILE A N 1
ATOM 734 C CA . ILE A 1 94 ? -3.384 -11.899 2.008 1.00 83.94 94 ILE A CA 1
ATOM 735 C C . ILE A 1 94 ? -2.152 -11.482 1.200 1.00 83.94 94 ILE A C 1
ATOM 737 O O . ILE A 1 94 ? -2.131 -11.693 -0.015 1.00 83.94 94 ILE A O 1
ATOM 741 N N . PRO A 1 95 ? -1.119 -10.893 1.826 1.00 80.75 95 PRO A N 1
ATOM 742 C CA . PRO A 1 95 ? 0.091 -10.516 1.110 1.00 80.75 95 PRO A CA 1
ATOM 743 C C . PRO A 1 95 ? 0.878 -11.778 0.735 1.00 80.75 95 PRO A C 1
ATOM 745 O O . PRO A 1 95 ? 1.512 -12.403 1.582 1.00 80.75 95 PRO A O 1
ATOM 748 N N . LEU A 1 96 ? 0.815 -12.177 -0.538 1.00 83.00 96 LEU A N 1
ATOM 749 C CA . LEU A 1 96 ? 1.471 -13.399 -1.023 1.00 83.00 96 LEU A CA 1
ATOM 750 C C . LEU A 1 96 ? 2.912 -13.165 -1.478 1.00 83.00 96 LEU A C 1
ATOM 752 O O . LEU A 1 96 ? 3.781 -13.999 -1.236 1.00 83.00 96 LEU A O 1
ATOM 756 N N . LEU A 1 97 ? 3.161 -12.053 -2.169 1.00 79.62 97 LEU A N 1
ATOM 757 C CA . LEU A 1 97 ? 4.454 -11.757 -2.773 1.00 79.62 97 LEU A CA 1
ATOM 758 C C . LEU A 1 97 ? 4.671 -10.253 -2.910 1.00 79.62 97 LEU A C 1
ATOM 760 O O . LEU A 1 97 ? 3.745 -9.498 -3.200 1.00 79.62 97 LEU A O 1
ATOM 764 N N . LEU A 1 98 ? 5.924 -9.848 -2.723 1.00 75.75 98 LEU A N 1
ATOM 765 C CA . LEU A 1 98 ? 6.442 -8.590 -3.234 1.00 75.75 98 LEU A CA 1
ATOM 766 C C . LEU A 1 98 ? 7.144 -8.922 -4.549 1.00 75.75 98 LEU A C 1
ATOM 768 O O . LEU A 1 98 ? 8.152 -9.632 -4.541 1.00 75.75 98 LEU A O 1
ATOM 772 N N . ASP A 1 99 ? 6.573 -8.484 -5.668 1.00 74.50 99 ASP A N 1
ATOM 773 C CA . ASP A 1 99 ? 7.062 -8.900 -6.979 1.00 74.50 99 ASP A CA 1
ATOM 774 C C . ASP A 1 99 ? 8.417 -8.252 -7.299 1.00 74.50 99 ASP A C 1
ATOM 776 O O . ASP A 1 99 ? 8.613 -7.048 -7.111 1.00 74.50 99 ASP A O 1
ATOM 780 N N . THR A 1 100 ? 9.366 -9.064 -7.768 1.00 78.94 100 THR A N 1
ATOM 781 C CA . THR A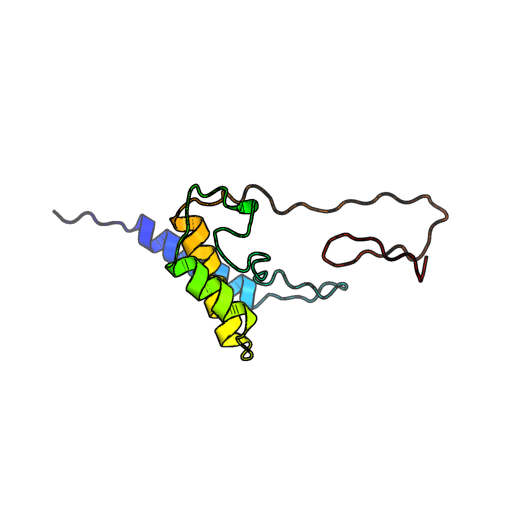 1 100 ? 10.660 -8.568 -8.240 1.00 78.94 100 THR A CA 1
ATOM 782 C C . THR A 1 100 ? 10.550 -8.294 -9.723 1.00 78.94 100 THR A C 1
ATOM 784 O O . THR A 1 100 ? 10.362 -9.205 -10.525 1.00 78.94 100 THR A O 1
ATOM 787 N N . GLN A 1 101 ? 10.748 -7.040 -10.110 1.00 83.75 101 GLN A N 1
ATOM 788 C CA . GLN A 1 101 ? 10.714 -6.687 -11.515 1.00 83.75 101 GLN A CA 1
ATOM 789 C C . GLN A 1 101 ? 12.036 -7.044 -12.207 1.00 83.75 101 GLN A C 1
ATOM 791 O O . GLN A 1 101 ? 13.093 -6.521 -11.858 1.00 83.75 101 GLN A O 1
ATOM 796 N N . ILE A 1 102 ? 11.970 -7.918 -13.212 1.00 86.31 102 ILE A N 1
ATOM 797 C CA . ILE A 1 102 ? 13.119 -8.317 -14.035 1.00 86.31 102 ILE A CA 1
ATOM 798 C C . ILE A 1 102 ? 12.910 -7.792 -15.457 1.00 86.31 102 ILE A C 1
ATOM 800 O O . ILE A 1 102 ? 11.871 -8.042 -16.067 1.00 86.31 102 ILE A O 1
ATOM 804 N N . PHE A 1 103 ? 13.913 -7.094 -15.995 1.00 87.25 103 PHE A N 1
ATOM 805 C CA . PHE A 1 103 ? 13.908 -6.562 -17.358 1.00 87.25 103 PHE A CA 1
ATOM 806 C C . PHE A 1 103 ? 15.060 -7.145 -18.175 1.00 87.25 103 PHE A C 1
ATOM 808 O O . PHE A 1 103 ? 16.181 -7.272 -17.686 1.00 87.25 103 PHE A O 1
ATOM 815 N N . ALA A 1 104 ? 14.788 -7.457 -19.439 1.00 89.88 104 ALA A N 1
ATOM 816 C CA . ALA A 1 104 ? 15.801 -7.789 -20.431 1.00 89.88 104 ALA A CA 1
ATOM 817 C C . ALA A 1 104 ? 15.759 -6.737 -21.543 1.00 89.88 104 ALA A C 1
ATOM 819 O O . ALA A 1 104 ? 14.686 -6.423 -22.057 1.00 89.88 104 ALA A O 1
ATOM 820 N N . VAL A 1 105 ? 16.923 -6.203 -21.910 1.00 90.12 105 VAL A N 1
ATOM 821 C CA . VAL A 1 105 ? 17.072 -5.180 -22.955 1.00 90.12 105 VAL A CA 1
ATOM 822 C C . VAL A 1 105 ? 18.008 -5.673 -24.055 1.00 90.12 105 VAL A C 1
ATOM 824 O O . VAL A 1 105 ? 18.841 -6.554 -23.831 1.00 90.12 105 VAL A O 1
ATOM 827 N N . ALA A 1 106 ? 17.859 -5.135 -25.266 1.00 94.31 106 ALA A N 1
ATOM 828 C CA . ALA A 1 106 ? 18.738 -5.489 -26.376 1.00 94.31 106 ALA A CA 1
ATOM 829 C C . ALA A 1 106 ? 20.179 -4.985 -26.124 1.00 94.31 106 ALA A C 1
ATOM 831 O O . ALA A 1 106 ? 20.343 -3.940 -25.498 1.00 94.31 106 ALA A O 1
ATOM 832 N N . PRO A 1 107 ? 21.229 -5.650 -26.656 1.00 94.81 107 PRO A N 1
ATOM 833 C CA . PRO A 1 107 ? 22.625 -5.305 -26.346 1.00 94.81 107 PRO A CA 1
ATOM 834 C C . PRO A 1 107 ? 23.073 -3.882 -26.714 1.00 94.81 107 PRO A C 1
ATOM 836 O O . PRO A 1 107 ? 24.102 -3.432 -26.225 1.00 94.81 107 PRO A O 1
ATOM 839 N N . HIS A 1 108 ? 22.348 -3.204 -27.607 1.00 92.38 108 HIS A N 1
ATOM 840 C CA . HIS A 1 108 ? 22.654 -1.843 -28.060 1.00 92.38 108 HIS A CA 1
ATOM 841 C C . HIS A 1 108 ? 21.909 -0.756 -27.271 1.00 92.38 108 HIS A C 1
ATOM 843 O O . HIS A 1 108 ? 22.064 0.420 -27.581 1.00 92.38 108 HIS A O 1
ATOM 849 N N . ILE A 1 109 ? 21.068 -1.139 -26.306 1.00 89.75 109 ILE A N 1
ATOM 850 C CA . ILE A 1 109 ? 20.387 -0.195 -25.421 1.00 89.75 109 ILE A CA 1
ATOM 851 C C . ILE A 1 109 ? 21.328 0.139 -24.270 1.00 89.75 109 ILE A C 1
ATOM 853 O O . ILE A 1 109 ? 21.835 -0.754 -23.586 1.00 89.75 109 ILE A O 1
ATOM 857 N N . HIS A 1 110 ? 21.538 1.431 -24.059 1.00 86.50 110 HIS A N 1
ATOM 858 C CA . HIS A 1 110 ? 22.313 1.970 -22.953 1.00 86.50 110 HIS A CA 1
ATOM 859 C C . HIS A 1 110 ? 21.393 2.787 -22.045 1.00 86.50 110 HIS A C 1
ATOM 861 O O . HIS A 1 110 ? 20.290 3.147 -22.444 1.00 86.50 110 HIS A O 1
ATOM 867 N N . ASP A 1 111 ? 21.818 2.985 -20.798 1.00 88.25 111 ASP A N 1
ATOM 868 C CA . ASP A 1 111 ? 21.155 3.886 -19.847 1.00 88.25 111 ASP A CA 1
ATOM 869 C C . ASP A 1 111 ? 19.673 3.572 -19.545 1.00 88.25 111 ASP A C 1
ATOM 871 O O . ASP A 1 111 ? 18.926 4.420 -19.059 1.00 88.25 111 ASP A O 1
ATOM 875 N N . PHE A 1 112 ? 19.246 2.315 -19.748 1.00 87.81 112 PHE A N 1
ATOM 876 C CA . PHE A 1 112 ? 17.917 1.856 -19.336 1.00 87.81 112 PHE A CA 1
ATOM 877 C C . PHE A 1 112 ? 17.711 2.052 -17.830 1.00 87.81 112 PHE A C 1
ATOM 879 O O . PHE A 1 112 ? 18.458 1.517 -17.006 1.00 87.81 112 PHE A O 1
ATOM 886 N N . GLY A 1 113 ? 16.639 2.763 -17.483 1.00 87.25 113 GLY A N 1
ATOM 887 C CA . GLY A 1 113 ? 16.191 2.963 -16.114 1.00 87.25 113 GLY A CA 1
ATOM 888 C C . GLY A 1 113 ? 14.683 2.787 -15.975 1.00 87.25 113 GLY A C 1
ATOM 889 O O . GLY A 1 113 ? 13.914 2.949 -16.923 1.00 87.25 113 GLY A O 1
ATOM 890 N N . ASN A 1 114 ? 14.241 2.481 -14.760 1.00 85.31 114 ASN A N 1
ATOM 891 C CA . ASN A 1 114 ? 12.832 2.379 -14.401 1.00 85.31 114 ASN A CA 1
ATOM 892 C C . ASN A 1 114 ? 12.554 3.100 -13.079 1.00 85.31 114 ASN A C 1
ATOM 894 O O . ASN A 1 114 ? 13.425 3.253 -12.223 1.00 85.31 114 ASN A O 1
ATOM 898 N N . ALA A 1 115 ? 11.321 3.566 -12.921 1.00 81.88 115 ALA A N 1
ATOM 899 C CA . ALA A 1 115 ? 10.817 4.120 -11.680 1.00 81.88 115 ALA A CA 1
ATOM 900 C C . ALA A 1 115 ? 10.703 3.032 -10.600 1.00 81.88 115 ALA A C 1
ATOM 902 O O . ALA A 1 115 ? 10.694 1.832 -10.887 1.00 81.88 115 ALA A O 1
ATOM 903 N N . ALA A 1 116 ? 10.558 3.463 -9.344 1.00 77.81 116 ALA A N 1
ATOM 904 C CA . ALA A 1 116 ? 10.380 2.568 -8.200 1.00 77.81 116 ALA A CA 1
ATOM 905 C C . ALA A 1 116 ? 9.125 1.676 -8.308 1.00 77.81 116 ALA A C 1
ATOM 907 O O . ALA A 1 116 ? 9.084 0.610 -7.709 1.00 77.81 116 ALA A O 1
ATOM 908 N N . ASN A 1 117 ? 8.124 2.091 -9.091 1.00 76.50 117 ASN A N 1
ATOM 909 C CA . ASN A 1 117 ? 6.935 1.305 -9.437 1.00 76.50 117 ASN A CA 1
ATOM 910 C C . ASN A 1 117 ? 7.069 0.576 -10.789 1.00 76.50 117 ASN A C 1
ATOM 912 O O . ASN A 1 117 ? 6.063 0.294 -11.435 1.00 76.50 117 ASN A O 1
ATOM 916 N N . SER A 1 118 ? 8.298 0.322 -11.244 1.00 83.19 118 SER A N 1
ATOM 917 C CA . SER A 1 118 ? 8.620 -0.450 -12.453 1.00 83.19 118 SER A CA 1
ATOM 918 C C . SER A 1 118 ? 8.246 0.182 -13.798 1.00 83.19 118 SER A C 1
ATOM 920 O O . SER A 1 118 ? 8.467 -0.438 -14.836 1.00 83.19 118 SER A O 1
ATOM 922 N N . VAL A 1 119 ? 7.736 1.414 -13.832 1.00 84.69 119 VAL A N 1
ATOM 923 C CA . VAL A 1 119 ? 7.477 2.107 -15.104 1.00 84.69 119 VAL A CA 1
ATOM 924 C C . VAL A 1 119 ? 8.813 2.510 -15.746 1.00 84.69 119 VAL A C 1
ATOM 926 O O . VAL A 1 119 ? 9.617 3.156 -15.072 1.00 84.69 119 VAL A O 1
ATOM 929 N N . PRO A 1 120 ? 9.091 2.158 -17.014 1.00 84.88 120 PRO A N 1
ATOM 930 C CA . PRO A 1 120 ? 10.336 2.549 -17.672 1.00 84.88 120 PRO A CA 1
ATOM 931 C C . PRO A 1 120 ? 10.459 4.066 -17.859 1.00 84.88 120 PRO A C 1
ATOM 933 O O . PRO A 1 120 ? 9.474 4.750 -18.145 1.00 84.88 120 PRO A O 1
ATOM 936 N N . TRP A 1 121 ? 11.684 4.578 -17.754 1.00 82.81 121 TRP A N 1
ATOM 937 C CA . TRP A 1 121 ? 12.034 5.941 -18.146 1.00 82.81 121 TRP A CA 1
ATOM 938 C C . TRP A 1 121 ? 12.622 5.924 -19.553 1.00 82.81 121 TRP A C 1
ATOM 940 O O . TRP A 1 121 ? 13.639 5.280 -19.780 1.00 82.81 121 TRP A O 1
ATOM 950 N N . PHE A 1 122 ? 11.985 6.641 -20.483 1.00 78.19 122 PHE A N 1
ATOM 951 C CA . PHE A 1 122 ? 12.387 6.668 -21.898 1.00 78.19 122 PHE A CA 1
ATOM 952 C C . PHE A 1 122 ? 13.049 7.978 -22.344 1.00 78.19 122 PHE A C 1
ATOM 954 O O . PHE A 1 122 ? 13.298 8.171 -23.529 1.00 78.19 122 PHE A O 1
ATOM 961 N N . TYR A 1 123 ? 13.260 8.921 -21.426 1.00 71.12 123 TYR A N 1
ATOM 962 C CA . TYR A 1 123 ? 13.734 10.262 -21.781 1.00 71.12 123 TYR A CA 1
ATOM 963 C C . TYR A 1 123 ? 15.267 10.367 -21.869 1.00 71.12 123 TYR A C 1
ATOM 965 O O . TYR A 1 123 ? 15.747 11.302 -22.503 1.00 71.12 123 TYR A O 1
ATOM 973 N N . ASP A 1 124 ? 16.000 9.391 -21.316 1.00 61.38 124 ASP A N 1
ATOM 974 C CA . ASP A 1 124 ? 17.475 9.322 -21.306 1.00 61.38 124 ASP A CA 1
ATOM 975 C C . ASP A 1 124 ? 18.029 8.053 -22.002 1.00 61.38 124 ASP A C 1
ATOM 977 O O . ASP A 1 124 ? 19.227 7.788 -21.931 1.00 61.38 124 ASP A O 1
ATOM 981 N N . THR A 1 125 ? 17.163 7.266 -22.656 1.00 55.03 125 THR A N 1
ATOM 982 C CA . THR A 1 125 ? 17.475 5.978 -23.321 1.00 55.03 125 THR A CA 1
ATOM 983 C C . THR A 1 125 ? 17.536 6.072 -24.834 1.00 55.03 125 THR A C 1
ATOM 985 O O . THR A 1 125 ? 16.641 6.746 -25.396 1.00 55.03 125 THR A O 1
#

Secondary structure (DSSP, 8-state):
-----HHHHHHHHHHHHHHHHHHH-----SS----PPPPPS-SSTTS-TTT--SS--HHHHHHHHHHHH---HHHHHHHHHHHHHHHHHTTS------PPP-----TT--S-EE-TTSPEE-S--

Radius of gyration: 19.56 Å; Cα contacts (8 Å, |Δi|>4): 83; chains: 1; bounding box: 42×42×65 Å

=== Feature glossary ===
Feature key, reading from the visual/contextual features back to the raw sequence:

Rendered structure images. Structure images are PyMOL renders from six orthogonal camera directions. Cartoon representation draws helices as coils and strands as arrows; sticks shows the backbone as bonds; surface shows the solvent-excluded envelope. Rainbow coloring maps sequence position to hue (blue→red, N→C); chain coloring assigns a distinct color per polypeptide.

Contact-map, Ramachandran, and PAE plots. Three diagnostic plots accompany the record. The Cα contact map visualizes the tertiary structure as a 2D adjacency matrix (8 Å cutoff, sequence-local contacts suppressed). The Ramachandran plot shows the distribution of backbone (φ, ψ) torsions, with points in the α and β basins reflecting secondary structure content. The PAE plot shows AlphaFold's inter-residue confidence as a color matrix.

InterPro / GO / CATH / organism. The annotation block draws on four external resources. InterPro: which protein families and domains the sequence belongs to. GO: standardized terms for what the protein does, what process it participates in, and where in the cell it acts. CATH: which structural fold it has in the CATH hierarchy. Organism: the species of origin.

Nearest PDB structures. Structural nearest neighbors (via Foldseek easy-search vs the PDB). Reported per hit: target PDB id, E-value, and alignment TM-score. A TM-score above ~0.5 is the conventional threshold for 'same fold'.

Predicted aligned error. Predicted aligned error is AlphaFold's pairwise confidence. Unlike pLDDT (per-residue), PAE is per-residue-pair and captures whether two parts of the structure are correctly placed relative to each other. Units are ångströms of expected positional error.

Solvent-accessible surface area. SASA measures how much of the protein is reachable by solvent. It is computed by rolling a water-sized probe over the atomic surface and summing the exposed area (Å²). Per-residue SASA distinguishes core (buried, low SASA) from surface (exposed, high SASA) residues; total SASA is a whole-molecule size measure.

B-factor. Crystallographic B-factors measure how much each atom's electron density is smeared out, in Å². They rise in mobile loops and surface residues and fall in the buried interior. In AlphaFold models this column is repurposed to hold pLDDT instead.

pLDDT. For AlphaFold models, the B-factor field carries pLDDT — the model's own estimate of local accuracy on a 0–100 scale. Regions with pLDDT<50 should be treated as essentially unmodeled; they often correspond to intrinsically disordered segments.

Backbone torsions (φ/ψ). φ (phi) and ψ (psi) are the two rotatable backbone dihedrals per residue: φ is the C(i-1)–N–Cα–C torsion, ψ is the N–Cα–C–N(i+1) torsion, both in degrees on (−180°, 180°]. α-helical residues cluster near (−60°, −45°); β-strand residues near (−120°, +130°). A Ramachandran plot is simply a scatter of (φ, ψ) for every residue.

Radius of gyration, Cα contacts, bounding box. Radius of gyration (Rg) is the root-mean-square distance of Cα atoms from their centroid — a single number for overall size and compactness. A globular domain of N residues has Rg ≈ 2.2·N^0.38 Å; an extended or disordered chain has a much larger Rg. The Cα contact count is the number of residue pairs whose Cα atoms are within 8 Å and are more than four positions apart in sequence — a standard proxy for tertiary packing density. The bounding box is the smallest axis-aligned box enclosing all Cα atoms.

Secondary structure (3-state, P-SEA). Three-state secondary structure (P-SEA) collapses the eight DSSP classes into helix (a), strand (b), and coil (c). P-SEA assigns these from Cα geometry alone — distances and angles — without requiring backbone oxygens, so it works on any Cα trace.

Secondary structure (8-state, DSSP). Secondary structure is the local, repeating backbone conformation. DSSP classifies it into eight states by reading the hydrogen-bond network: three helix types (H, G, I), two β types (E, B), two non-regular types (T, S), and unstructured coil (-).

Foldseek 3Di. The Foldseek 3Di string encodes local tertiary geometry as a 20-letter alphabet — one character per residue — derived from the relative positions of nearby Cα atoms. Unlike the amino-acid sequence, 3Di is a direct function of the 3D structure, so two proteins with the same fold have similar 3Di strings even at low sequence identity.

mmCIF coordinates. Structure coordinates are given as an mmCIF _atom_site loop: one row per atom with element, residue name, chain id, sequence number, and x/y/z position in Å. Only the four main-chain atoms per residue are included here; side chains are omitted to keep the record compact.

Sequence. This is the polypeptide sequence — one letter per residue, N-terminus first. Length ranges from a few dozen residues for small domains to over a thousand for large multi-domain proteins.